Protein AF-A0A920TML8-F1 (afdb_monomer)

Sequence (74 aa):
MPQALKQEEVNRILGIVEGSKGKEVVRSLFKVGDHVKVTDGPFLDFSGFVKEVNDEKQKLKVSVSIFGRPTRLN

Structure (mmCIF, N/CA/C/O backbone):
data_AF-A0A920TML8-F1
#
_entry.id   AF-A0A920TML8-F1
#
loop_
_atom_site.group_PDB
_atom_site.id
_atom_site.type_symbol
_atom_site.label_atom_id
_atom_site.label_alt_id
_atom_site.label_comp_id
_atom_site.label_asym_id
_atom_site.label_entity_id
_atom_site.label_seq_id
_atom_site.pdbx_PDB_ins_code
_atom_site.Cartn_x
_atom_site.Cartn_y
_atom_site.Cartn_z
_atom_site.occupancy
_atom_site.B_iso_or_equiv
_atom_site.auth_seq_id
_atom_site.auth_comp_id
_atom_site.auth_asym_id
_atom_site.auth_atom_id
_atom_site.pdbx_PDB_model_num
ATOM 1 N N . MET A 1 1 ? -22.645 38.757 21.403 1.00 44.56 1 MET A N 1
ATOM 2 C CA . MET A 1 1 ? -22.819 37.679 22.405 1.00 44.56 1 MET A CA 1
ATOM 3 C C . MET A 1 1 ? -22.605 36.346 21.699 1.00 44.56 1 MET A C 1
ATOM 5 O O . MET A 1 1 ? -22.916 36.299 20.513 1.00 44.56 1 MET A O 1
ATOM 9 N N . PRO A 1 2 ? -22.037 35.311 22.343 1.00 58.31 2 PRO A N 1
ATOM 10 C CA . PRO A 1 2 ? -21.861 34.007 21.704 1.00 58.31 2 PRO A CA 1
ATOM 11 C C . PRO A 1 2 ? -23.224 33.440 21.294 1.00 58.31 2 PRO A C 1
ATOM 13 O O . PRO A 1 2 ? -24.180 33.484 22.068 1.00 58.31 2 PRO A O 1
ATOM 16 N N . GLN A 1 3 ? -23.322 32.962 20.058 1.00 71.31 3 GLN A N 1
ATOM 17 C CA . GLN A 1 3 ? -24.552 32.397 19.519 1.00 71.31 3 GLN A CA 1
ATOM 18 C C . GLN A 1 3 ? -24.606 30.913 19.878 1.00 71.31 3 GLN A C 1
ATOM 20 O O . GLN A 1 3 ? -23.669 30.169 19.594 1.00 71.31 3 GLN A O 1
ATOM 25 N N . ALA A 1 4 ? -25.685 30.494 20.540 1.00 77.56 4 ALA A N 1
ATOM 26 C CA . ALA A 1 4 ? -25.887 29.092 20.871 1.00 77.56 4 ALA A CA 1
ATOM 27 C C . ALA A 1 4 ? -26.049 28.279 19.581 1.00 77.56 4 ALA A C 1
ATOM 29 O O . ALA A 1 4 ? -26.777 28.685 18.669 1.00 77.56 4 ALA A O 1
ATOM 30 N N . LEU A 1 5 ? -25.373 27.132 19.515 1.00 78.88 5 LEU A N 1
ATOM 31 C CA . LEU A 1 5 ? -25.553 26.180 18.425 1.00 78.88 5 LEU A CA 1
ATOM 32 C C . LEU A 1 5 ? -27.010 25.709 18.396 1.00 78.88 5 LEU A C 1
ATOM 34 O O . LEU A 1 5 ? -27.627 25.481 19.441 1.00 78.88 5 LEU A O 1
ATOM 38 N N . LYS A 1 6 ? -27.565 25.555 17.192 1.00 83.19 6 LYS A N 1
ATOM 39 C CA . LYS A 1 6 ? -28.901 24.979 17.016 1.00 83.19 6 LYS A CA 1
ATOM 40 C C . LYS A 1 6 ? -28.886 23.523 17.474 1.00 83.19 6 LYS A C 1
ATOM 42 O O . LYS A 1 6 ? -27.907 22.814 17.250 1.00 83.19 6 LYS A O 1
ATOM 47 N N . GLN A 1 7 ? -29.986 23.064 18.069 1.00 75.50 7 GLN A N 1
ATOM 48 C CA . GLN A 1 7 ? -30.102 21.687 18.571 1.00 75.50 7 GLN A CA 1
ATOM 49 C C . GLN A 1 7 ? -29.810 20.638 17.486 1.00 75.50 7 GLN A C 1
ATOM 51 O O . GLN A 1 7 ? -29.192 19.619 17.766 1.00 75.50 7 GLN A O 1
ATOM 56 N N . GLU A 1 8 ? -30.174 20.915 16.235 1.00 77.38 8 GLU A N 1
ATOM 57 C CA . GLU A 1 8 ? -29.875 20.070 15.069 1.00 77.38 8 GLU A CA 1
ATOM 58 C C . GLU A 1 8 ? -28.367 19.902 14.834 1.00 77.38 8 GLU A C 1
ATOM 60 O O . GLU A 1 8 ? -27.892 18.818 14.504 1.00 77.38 8 GLU A O 1
ATOM 65 N N . GLU A 1 9 ? -27.602 20.971 15.041 1.00 73.06 9 GLU A N 1
ATOM 66 C CA . GLU A 1 9 ? -26.153 21.001 14.861 1.00 73.06 9 GLU A CA 1
ATOM 67 C C . GLU A 1 9 ? -25.449 20.275 16.009 1.00 73.06 9 GLU A C 1
ATOM 69 O O . GLU A 1 9 ? -24.524 19.500 15.777 1.00 73.06 9 GLU A O 1
ATOM 74 N N . VAL A 1 10 ? -25.963 20.430 17.234 1.00 77.81 10 VAL A N 1
ATOM 75 C CA . VAL A 1 10 ? -25.519 19.671 18.411 1.00 77.81 10 VAL A CA 1
ATOM 76 C C . VAL A 1 10 ? -25.777 18.178 18.219 1.00 77.81 10 VAL A C 1
ATOM 78 O O . VAL A 1 10 ? -24.863 17.382 18.406 1.00 77.81 10 VAL A O 1
ATOM 81 N N . ASN A 1 11 ? -26.976 17.796 17.776 1.00 74.69 11 ASN A N 1
ATOM 82 C CA . ASN A 1 11 ? -27.334 16.399 17.524 1.00 74.69 11 ASN A CA 1
ATOM 83 C C . ASN A 1 11 ? -26.498 15.792 16.392 1.00 74.69 11 ASN A C 1
ATOM 85 O O . ASN A 1 11 ? -26.078 14.641 16.483 1.00 74.69 11 ASN A O 1
ATOM 89 N N . ARG A 1 12 ? -26.199 16.571 15.345 1.00 74.56 12 ARG A N 1
ATOM 90 C CA . ARG A 1 12 ? -25.309 16.145 14.260 1.00 74.56 12 ARG A CA 1
ATOM 91 C C . ARG A 1 12 ? -23.880 15.932 14.757 1.00 74.56 12 ARG A C 1
ATOM 93 O O . ARG A 1 12 ? -23.283 14.912 14.432 1.00 74.56 12 ARG A O 1
ATOM 100 N N . ILE A 1 13 ? -23.335 16.856 15.549 1.00 71.62 13 ILE A N 1
ATOM 101 C CA . ILE A 1 13 ? -21.980 16.742 16.110 1.00 71.62 13 ILE A CA 1
ATOM 102 C C . ILE A 1 13 ? -21.904 15.569 17.097 1.00 71.62 13 ILE A C 1
ATOM 104 O O . ILE A 1 13 ? -20.976 14.767 17.014 1.00 71.62 13 ILE A O 1
ATOM 108 N N . LEU A 1 14 ? -22.893 15.417 17.982 1.00 69.75 14 LEU A N 1
ATOM 109 C CA . LEU A 1 14 ? -22.951 14.333 18.963 1.00 69.75 14 LEU A CA 1
ATOM 110 C C . LEU A 1 14 ? -23.101 12.963 18.282 1.00 69.75 14 LEU A C 1
ATOM 112 O O . LEU A 1 14 ? -22.358 12.042 18.610 1.00 69.75 14 LEU A O 1
ATOM 116 N N . GLY A 1 15 ? -23.952 12.857 17.257 1.00 65.25 15 GLY A N 1
ATOM 117 C CA . GLY A 1 15 ? -24.105 11.639 16.455 1.00 65.25 15 GLY A CA 1
ATOM 118 C C . GLY A 1 15 ? -22.843 11.258 15.670 1.00 65.25 15 GLY A C 1
ATOM 119 O O . GLY A 1 15 ? -22.533 10.076 15.535 1.00 65.25 15 GLY A O 1
ATOM 120 N N . ILE A 1 16 ? -22.056 12.238 15.203 1.00 61.59 16 ILE A N 1
ATOM 121 C CA . ILE A 1 16 ? -20.742 11.990 14.581 1.00 61.59 16 ILE A CA 1
ATOM 122 C C . ILE A 1 16 ? -19.737 11.466 15.619 1.00 61.59 16 ILE A C 1
ATOM 124 O O . ILE A 1 16 ? -18.952 10.568 15.308 1.00 61.59 16 ILE A O 1
ATOM 128 N N . VAL A 1 17 ? -19.758 11.990 16.849 1.00 61.47 17 VAL A N 1
ATOM 129 C CA . VAL A 1 17 ? -18.882 11.548 17.952 1.00 61.47 17 VAL A CA 1
ATOM 130 C C . VAL A 1 17 ? -19.239 10.133 18.422 1.00 61.47 17 VAL A C 1
ATOM 132 O O . VAL A 1 17 ? -18.349 9.316 18.652 1.00 61.47 17 VAL A O 1
ATOM 135 N N . GLU A 1 18 ? -20.526 9.800 18.511 1.00 58.44 18 GLU A N 1
ATOM 136 C CA . GLU A 1 18 ? -20.978 8.446 18.852 1.00 58.44 18 GLU A CA 1
ATOM 137 C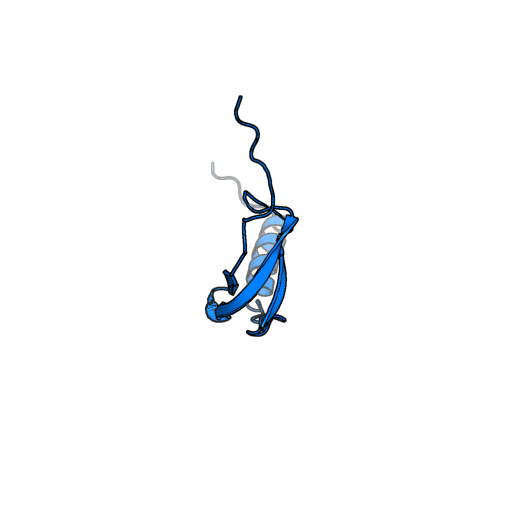 C . GLU A 1 18 ? -20.687 7.444 17.724 1.00 58.44 18 GLU A C 1
ATOM 139 O O . GLU A 1 18 ? -20.175 6.358 17.993 1.00 58.44 18 GLU A O 1
ATOM 144 N N . GLY A 1 19 ? -20.875 7.834 16.458 1.00 53.56 19 GLY A N 1
ATOM 145 C CA . GLY A 1 19 ? -20.516 7.017 15.292 1.00 53.56 19 GLY A CA 1
ATOM 146 C C . GLY A 1 19 ? -19.007 6.809 15.102 1.00 53.56 19 GLY A C 1
ATOM 147 O O . GLY A 1 19 ? -18.590 5.855 14.452 1.00 53.56 19 GLY A O 1
ATOM 148 N N . S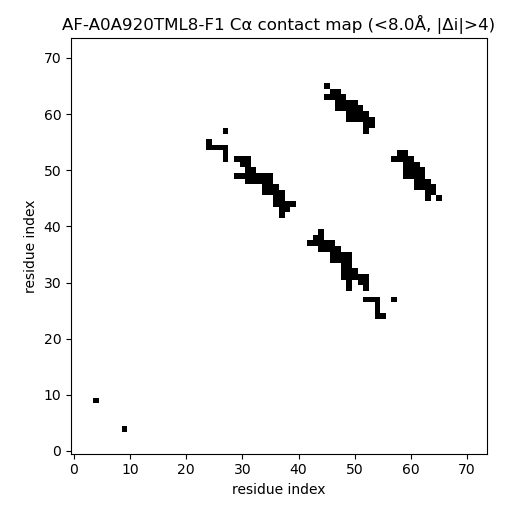ER A 1 20 ? -18.162 7.657 15.698 1.00 52.28 20 SER A N 1
ATOM 149 C CA . SER A 1 20 ? -16.698 7.527 15.631 1.00 52.28 20 SER A CA 1
ATOM 150 C C . SER A 1 20 ? -16.080 6.730 16.787 1.00 52.28 20 SER A C 1
ATOM 152 O O . SER A 1 20 ? -14.908 6.360 16.693 1.00 52.28 20 SER A O 1
ATOM 154 N N . LYS A 1 21 ? -16.862 6.356 17.815 1.00 48.66 21 LYS A N 1
ATOM 155 C CA . LYS A 1 21 ? -16.465 5.348 18.825 1.00 48.66 21 LYS A CA 1
ATOM 156 C C . LYS A 1 21 ? -16.452 3.913 18.289 1.00 48.66 21 LYS A C 1
ATOM 158 O O . LYS A 1 21 ? -15.934 3.022 18.952 1.00 48.66 21 LYS A O 1
ATOM 163 N N . GLY A 1 22 ? -16.980 3.711 17.087 1.00 48.72 22 GLY A N 1
ATOM 164 C CA . GLY A 1 22 ? -16.947 2.461 16.345 1.00 48.72 22 GLY A CA 1
ATOM 165 C C . GLY A 1 22 ? -16.205 2.620 15.027 1.00 48.72 22 GLY A C 1
ATOM 166 O O . GLY A 1 22 ? -16.684 2.136 14.007 1.00 48.72 22 GLY A O 1
ATOM 167 N N . LYS A 1 23 ? -15.026 3.265 15.011 1.00 49.78 23 LYS A N 1
ATOM 168 C CA . LYS A 1 23 ? -14.030 2.870 14.007 1.00 49.78 23 LYS A CA 1
ATOM 169 C C . LYS A 1 23 ? -13.625 1.447 14.361 1.00 49.78 23 LYS A C 1
ATOM 171 O O . LYS A 1 23 ? -12.601 1.228 15.001 1.00 49.78 23 LYS A O 1
ATOM 176 N N . GLU A 1 24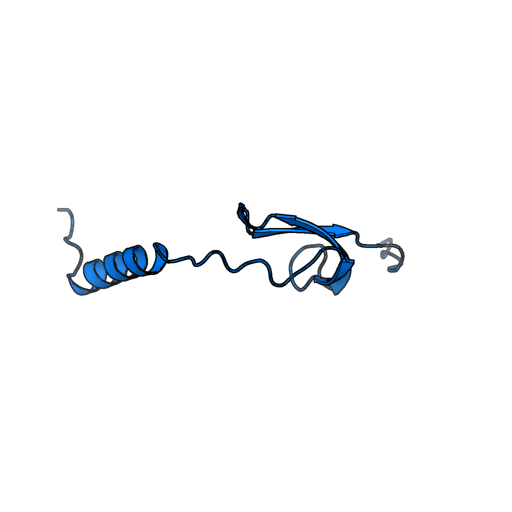 ? -14.496 0.503 14.008 1.00 49.41 24 GLU A N 1
ATOM 177 C CA . GLU A 1 24 ? -14.149 -0.883 13.782 1.00 49.41 24 GLU A CA 1
ATOM 178 C C . GLU A 1 24 ? -12.825 -0.789 13.047 1.00 49.41 24 GLU A C 1
ATOM 180 O O . GLU A 1 24 ? -12.748 -0.153 11.991 1.00 49.41 24 GLU A O 1
ATOM 185 N N . VAL A 1 25 ? -11.749 -1.215 13.707 1.00 53.16 25 VAL A N 1
ATOM 186 C CA . VAL A 1 25 ? -10.443 -1.241 13.070 1.00 53.16 25 VAL A CA 1
ATOM 187 C C . VAL A 1 25 ? -10.671 -2.176 11.906 1.00 53.16 25 VAL A C 1
ATOM 189 O O . VAL A 1 25 ? -10.743 -3.388 12.101 1.00 53.16 25 VAL A O 1
ATOM 192 N N . VAL A 1 26 ? -10.921 -1.607 10.725 1.00 55.16 26 VAL A N 1
ATOM 193 C CA . VAL A 1 26 ? -11.060 -2.365 9.499 1.00 55.16 26 VAL A CA 1
ATOM 194 C C . VAL A 1 26 ? -9.699 -3.008 9.390 1.00 55.16 26 VAL A C 1
ATOM 196 O O . VAL A 1 26 ? -8.707 -2.334 9.095 1.00 55.16 26 VAL A O 1
ATOM 199 N N . ARG A 1 27 ? -9.623 -4.283 9.789 1.00 58.97 27 ARG A N 1
ATOM 200 C CA . ARG A 1 27 ? -8.420 -5.081 9.605 1.00 58.97 27 ARG A CA 1
ATOM 201 C C . ARG A 1 27 ? -8.033 -4.852 8.167 1.00 58.97 27 ARG A C 1
ATOM 203 O O . ARG A 1 27 ? -8.892 -4.960 7.287 1.00 58.97 27 ARG A O 1
ATOM 210 N N . SER A 1 28 ? -6.791 -4.437 7.959 1.00 63.91 28 SER A N 1
ATOM 211 C CA . SER A 1 28 ? -6.339 -4.134 6.621 1.00 63.91 28 SER A CA 1
ATOM 212 C C . SER A 1 28 ? -6.648 -5.359 5.766 1.00 63.91 28 SER A C 1
ATOM 214 O O . SER A 1 28 ? -6.248 -6.473 6.100 1.00 63.91 28 SER A O 1
ATOM 216 N N . LEU A 1 29 ? -7.431 -5.179 4.700 1.00 79.81 29 LEU A N 1
ATOM 217 C CA . LEU A 1 29 ? -7.776 -6.278 3.789 1.00 79.81 29 LEU A CA 1
ATOM 218 C C . LEU A 1 29 ? -6.533 -6.817 3.063 1.00 79.81 29 LEU A C 1
ATOM 220 O O . LEU A 1 29 ? -6.599 -7.847 2.398 1.00 79.81 29 LEU A O 1
ATOM 224 N N . PHE A 1 30 ? -5.415 -6.108 3.207 1.00 85.94 30 PHE A N 1
ATOM 225 C CA . PHE A 1 30 ? -4.137 -6.383 2.596 1.00 85.94 30 PHE A CA 1
ATOM 226 C C . PHE A 1 30 ? -3.271 -7.263 3.489 1.00 85.94 30 PHE A C 1
ATOM 228 O O . PHE A 1 30 ? -3.184 -7.081 4.705 1.00 85.94 30 PHE A O 1
ATOM 235 N N . LYS A 1 31 ? -2.565 -8.187 2.854 1.00 90.31 31 LYS A N 1
ATOM 236 C CA . LYS A 1 31 ? -1.578 -9.068 3.467 1.00 90.31 31 LYS A CA 1
ATOM 237 C C . LYS A 1 31 ? -0.209 -8.812 2.862 1.00 90.31 31 LYS A C 1
ATOM 239 O O . LYS A 1 31 ? -0.070 -8.319 1.744 1.00 90.31 31 LYS A O 1
ATOM 244 N N . VAL A 1 32 ? 0.831 -9.167 3.610 1.00 92.75 32 VAL A N 1
ATOM 245 C CA . VAL A 1 32 ? 2.197 -9.167 3.077 1.00 92.75 32 VAL A CA 1
ATOM 246 C C . VAL A 1 32 ? 2.257 -10.097 1.865 1.00 92.75 32 VAL A C 1
ATOM 248 O O . VAL A 1 32 ? 1.812 -11.240 1.936 1.00 92.75 32 VAL A O 1
ATOM 251 N N . GLY A 1 33 ? 2.818 -9.600 0.765 1.00 91.94 33 GLY A N 1
ATOM 252 C CA . GLY A 1 33 ? 2.868 -10.294 -0.521 1.00 91.94 33 GLY A CA 1
ATOM 253 C C . GLY A 1 33 ? 1.748 -9.920 -1.491 1.00 91.94 33 GLY A C 1
ATOM 254 O O . GLY A 1 33 ? 1.860 -10.261 -2.666 1.00 91.94 33 GLY A O 1
ATOM 255 N N . ASP A 1 34 ? 0.723 -9.180 -1.060 1.00 92.62 34 ASP A N 1
ATOM 256 C CA . ASP A 1 34 ? -0.341 -8.749 -1.965 1.00 92.62 34 ASP A CA 1
ATOM 257 C C . ASP A 1 34 ? 0.186 -7.781 -3.022 1.00 92.62 34 ASP A C 1
ATOM 259 O O . ASP A 1 34 ? 0.972 -6.871 -2.731 1.00 92.62 34 ASP A O 1
ATOM 263 N N . HIS A 1 35 ? -0.289 -7.968 -4.252 1.00 91.38 35 HIS A N 1
ATOM 264 C CA . HIS A 1 35 ? -0.057 -7.035 -5.342 1.00 91.38 35 HIS A CA 1
ATOM 265 C C . HIS A 1 35 ? -1.037 -5.867 -5.238 1.00 91.38 35 HIS A C 1
ATOM 267 O O . HIS A 1 35 ? -2.253 -6.059 -5.202 1.00 91.38 35 HIS A O 1
ATOM 273 N N . VAL A 1 36 ? -0.509 -4.648 -5.211 1.00 90.25 36 VAL A N 1
ATOM 274 C CA . VAL A 1 36 ? -1.290 -3.423 -5.016 1.00 90.25 36 VAL A CA 1
ATOM 275 C C . VAL A 1 36 ? -0.905 -2.368 -6.046 1.00 90.25 36 VAL A C 1
ATOM 277 O O . VAL A 1 36 ? 0.245 -2.300 -6.483 1.00 90.25 36 VAL A O 1
ATOM 280 N N . LYS A 1 37 ? -1.871 -1.523 -6.413 1.00 90.38 37 LYS A N 1
ATOM 281 C CA . LYS A 1 37 ? -1.681 -0.358 -7.281 1.00 90.38 37 LYS A CA 1
ATOM 282 C C . LYS A 1 37 ? -1.986 0.910 -6.490 1.00 90.38 37 LYS A C 1
ATOM 284 O O . LYS A 1 37 ? -3.010 0.988 -5.818 1.00 90.38 37 LYS A O 1
ATOM 289 N N . VAL A 1 38 ? -1.110 1.901 -6.586 1.00 88.69 38 VAL A N 1
ATOM 290 C CA . VAL A 1 38 ? -1.306 3.216 -5.976 1.00 88.69 38 VAL A CA 1
ATOM 291 C C . VAL A 1 38 ? -2.303 4.015 -6.815 1.00 88.69 38 VAL A C 1
ATOM 293 O O . VAL A 1 38 ? -2.107 4.202 -8.017 1.00 88.69 38 VAL A O 1
ATOM 296 N N . THR A 1 39 ? -3.373 4.486 -6.179 1.00 90.75 39 THR A N 1
ATOM 297 C CA . THR A 1 39 ? -4.482 5.200 -6.834 1.00 90.75 39 THR A CA 1
ATOM 298 C C . THR A 1 39 ? -4.487 6.704 -6.575 1.00 90.75 39 THR A C 1
ATOM 300 O O . THR A 1 39 ? -5.371 7.383 -7.083 1.00 90.75 39 THR A O 1
ATOM 303 N N . ASP A 1 40 ? -3.535 7.228 -5.795 1.00 89.00 40 ASP A N 1
ATOM 304 C CA . ASP A 1 40 ? -3.425 8.660 -5.498 1.00 89.00 40 ASP A CA 1
ATOM 305 C C . ASP A 1 40 ? -1.982 9.076 -5.141 1.00 89.00 40 ASP A C 1
ATOM 307 O O . ASP A 1 40 ? -1.150 8.249 -4.755 1.00 89.00 40 ASP A O 1
ATOM 311 N N . GLY A 1 41 ? -1.685 10.372 -5.246 1.00 86.31 41 GLY A N 1
ATOM 312 C CA . GLY A 1 41 ? -0.429 10.979 -4.807 1.00 86.31 41 GLY A CA 1
ATOM 313 C C . GLY A 1 41 ? 0.750 10.847 -5.788 1.00 86.31 41 GLY A C 1
ATOM 314 O O . GLY A 1 41 ? 0.582 10.494 -6.954 1.00 86.31 41 GLY A O 1
ATOM 315 N N . PRO A 1 42 ? 1.986 11.137 -5.337 1.00 86.69 42 PRO A N 1
ATOM 316 C CA . PRO A 1 42 ? 3.165 11.251 -6.210 1.00 86.69 42 PRO A CA 1
ATOM 317 C C . PRO A 1 42 ? 3.597 9.929 -6.861 1.00 86.69 42 PRO A C 1
ATOM 319 O O . PRO A 1 42 ? 4.383 9.932 -7.806 1.00 86.69 42 PRO A O 1
ATOM 322 N N . PHE A 1 43 ? 3.078 8.803 -6.371 1.00 84.12 43 PHE A N 1
ATOM 323 C CA . PHE A 1 43 ? 3.319 7.468 -6.914 1.00 84.12 43 PHE A CA 1
ATOM 324 C C . PHE A 1 43 ? 2.085 6.912 -7.635 1.00 84.12 43 PHE A C 1
ATOM 326 O O . PHE A 1 43 ? 1.969 5.699 -7.785 1.00 84.12 43 PHE A O 1
ATOM 333 N N . LEU A 1 44 ? 1.162 7.770 -8.079 1.00 85.50 44 LEU A N 1
ATOM 334 C CA . LEU A 1 44 ? -0.015 7.366 -8.843 1.00 85.50 44 LEU A CA 1
ATOM 335 C C . LEU A 1 44 ? 0.360 6.445 -10.019 1.00 85.50 44 LEU A C 1
ATOM 337 O O . LEU A 1 44 ? 1.341 6.669 -10.738 1.00 85.50 44 LEU A O 1
ATOM 341 N N . ASP A 1 45 ? -0.438 5.392 -10.187 1.00 85.38 45 ASP A N 1
ATOM 342 C CA . ASP A 1 45 ? -0.291 4.317 -11.171 1.00 85.38 45 ASP A CA 1
ATOM 343 C C . ASP A 1 45 ? 0.890 3.364 -10.979 1.00 85.38 45 ASP A C 1
ATOM 345 O O . ASP A 1 45 ? 1.016 2.387 -11.723 1.00 85.38 45 ASP A O 1
ATOM 349 N N . PHE A 1 46 ? 1.725 3.563 -9.961 1.00 87.44 46 PHE A N 1
ATOM 350 C CA . PHE A 1 46 ? 2.737 2.573 -9.632 1.00 87.44 46 PHE A CA 1
ATOM 351 C C . PHE A 1 46 ? 2.109 1.329 -9.006 1.00 87.44 46 PHE A C 1
ATOM 353 O O . PHE A 1 46 ? 1.192 1.411 -8.189 1.00 87.44 46 PHE A O 1
ATOM 360 N N . SER A 1 47 ? 2.633 0.167 -9.388 1.00 88.50 47 SER A N 1
ATOM 361 C CA . SER A 1 47 ? 2.256 -1.123 -8.809 1.00 88.50 47 SER A CA 1
ATOM 362 C C . SER A 1 47 ? 3.424 -1.713 -8.027 1.00 88.50 47 SER A C 1
ATOM 364 O O . SER A 1 47 ? 4.593 -1.444 -8.321 1.00 88.50 47 SER A O 1
ATOM 366 N N . GLY A 1 48 ? 3.114 -2.497 -7.005 1.00 91.06 48 GLY A N 1
ATOM 367 C CA . GLY A 1 48 ? 4.111 -3.078 -6.123 1.00 91.06 48 GLY A CA 1
ATOM 368 C C . GLY A 1 48 ? 3.539 -4.175 -5.244 1.00 91.06 48 GLY A C 1
ATOM 369 O O . GLY A 1 48 ? 2.398 -4.602 -5.409 1.00 91.06 48 GLY A O 1
ATOM 370 N N . PHE A 1 49 ? 4.355 -4.611 -4.291 1.00 93.12 49 PHE A N 1
ATOM 371 C CA . PHE A 1 49 ? 3.990 -5.653 -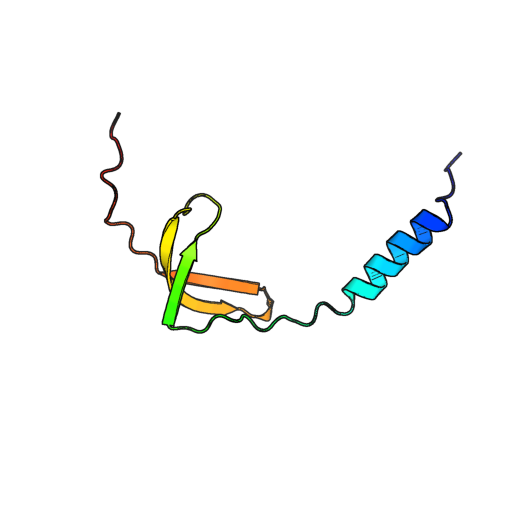3.337 1.00 93.12 49 PHE A CA 1
ATOM 372 C C . PHE A 1 49 ? 4.016 -5.118 -1.911 1.00 93.12 49 PHE A C 1
ATOM 374 O O . PHE A 1 49 ? 4.935 -4.385 -1.530 1.00 93.12 49 PHE A O 1
ATOM 381 N N . VAL A 1 50 ? 3.029 -5.504 -1.108 1.00 93.44 50 VAL A N 1
ATOM 382 C CA . VAL A 1 50 ? 2.989 -5.170 0.318 1.00 93.44 50 VAL A CA 1
ATOM 383 C C . VAL A 1 50 ? 4.120 -5.906 1.040 1.00 93.44 50 VAL A C 1
ATOM 385 O O . VAL A 1 50 ? 4.231 -7.129 0.973 1.00 93.44 50 VAL A O 1
ATOM 388 N N . LYS A 1 51 ? 4.972 -5.159 1.741 1.00 94.12 51 LYS A N 1
ATOM 389 C CA . LYS A 1 51 ? 6.064 -5.681 2.5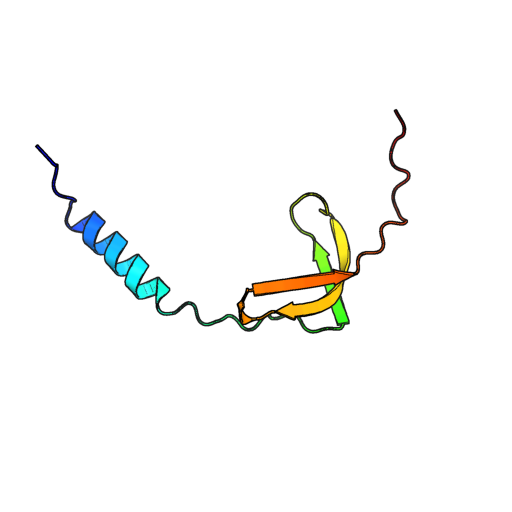76 1.00 94.12 51 LYS A CA 1
ATOM 390 C C . LYS A 1 51 ? 5.686 -5.758 4.046 1.00 94.12 51 LYS A C 1
ATOM 392 O O . LYS A 1 51 ? 6.141 -6.660 4.735 1.00 94.12 51 LYS A O 1
ATOM 397 N N . GLU A 1 52 ? 4.881 -4.811 4.512 1.00 92.12 52 GLU A N 1
ATOM 398 C CA . GLU A 1 52 ? 4.482 -4.699 5.912 1.00 92.12 52 GLU A CA 1
ATOM 399 C C . GLU A 1 52 ? 3.091 -4.070 5.999 1.00 92.12 52 GLU A C 1
ATOM 401 O O . GLU A 1 52 ? 2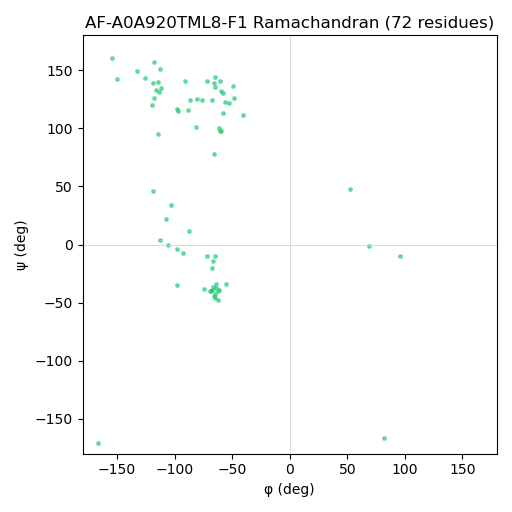.766 -3.159 5.230 1.00 92.12 52 GLU A O 1
ATOM 406 N N . VAL A 1 53 ? 2.296 -4.551 6.951 1.00 91.19 53 VAL A N 1
ATOM 407 C CA . VAL A 1 53 ? 0.956 -4.052 7.262 1.00 91.19 53 VAL A CA 1
ATOM 408 C C . VAL A 1 53 ? 0.981 -3.534 8.693 1.00 91.19 53 VAL A C 1
ATOM 410 O O . VAL A 1 53 ? 1.378 -4.254 9.605 1.00 91.19 53 VAL A O 1
ATOM 413 N N . ASN A 1 54 ? 0.574 -2.284 8.890 1.00 88.94 54 ASN A N 1
ATOM 414 C CA . ASN A 1 54 ? 0.368 -1.709 10.210 1.00 88.94 54 ASN A CA 1
ATOM 415 C C . ASN A 1 54 ? -1.124 -1.409 10.392 1.00 88.94 54 ASN A C 1
ATOM 417 O O . ASN A 1 54 ? -1.606 -0.356 9.963 1.00 88.94 54 ASN A O 1
ATOM 421 N N . ASP A 1 55 ? -1.843 -2.342 11.016 1.00 85.06 55 ASP A N 1
ATOM 422 C CA . ASP A 1 55 ? -3.288 -2.238 11.247 1.00 85.06 55 ASP A CA 1
ATOM 423 C C . ASP A 1 55 ? -3.654 -1.113 12.222 1.00 85.06 55 ASP A C 1
ATOM 425 O O . ASP A 1 55 ? -4.642 -0.413 12.005 1.00 85.06 55 ASP A O 1
ATOM 429 N N . GLU A 1 56 ? -2.836 -0.884 13.256 1.00 84.56 56 GLU A N 1
ATOM 430 C CA . GLU A 1 56 ? -3.073 0.160 14.265 1.00 84.56 56 GLU A CA 1
ATOM 431 C C . GLU A 1 56 ? -3.071 1.563 13.652 1.00 84.56 56 GLU A C 1
ATOM 433 O O . GLU A 1 56 ? -3.878 2.421 14.008 1.00 84.56 56 GLU A O 1
ATOM 438 N N . LYS A 1 57 ? -2.152 1.805 12.712 1.00 86.31 57 LYS A N 1
ATOM 439 C CA . LYS A 1 57 ? -1.976 3.096 12.036 1.00 86.31 57 LYS A CA 1
ATOM 440 C C . LYS A 1 57 ? -2.667 3.155 10.681 1.00 86.31 57 LYS A C 1
ATOM 442 O O . LYS A 1 57 ? -2.611 4.212 10.054 1.00 86.31 57 LYS A O 1
ATOM 447 N N . GLN A 1 58 ? -3.270 2.054 10.226 1.00 84.44 58 GLN A N 1
ATOM 448 C CA . GLN A 1 58 ? -3.878 1.917 8.900 1.00 84.44 58 GLN A CA 1
ATOM 449 C C . GLN A 1 58 ? -2.899 2.314 7.777 1.00 84.44 58 GLN A C 1
ATOM 451 O O . GLN A 1 58 ? -3.219 3.103 6.889 1.00 84.44 58 GLN A O 1
ATOM 456 N N . LYS A 1 59 ? -1.661 1.803 7.846 1.00 89.00 59 LYS A N 1
ATOM 457 C CA . LYS A 1 59 ? -0.586 2.098 6.881 1.00 89.00 59 LYS A CA 1
ATOM 458 C C . LYS A 1 59 ? 0.003 0.821 6.298 1.00 89.00 59 LYS A C 1
ATOM 460 O O . LYS A 1 59 ? 0.200 -0.159 7.009 1.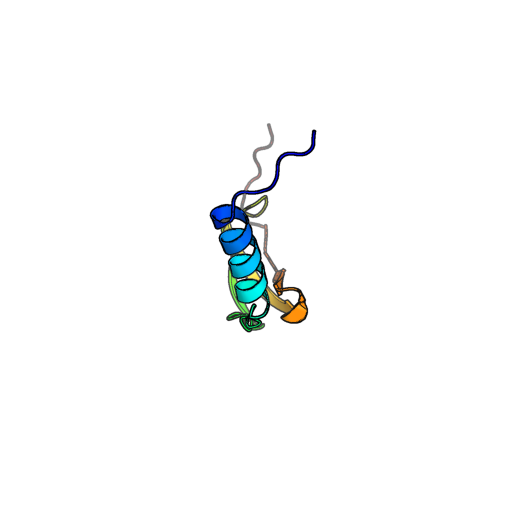00 89.00 59 LYS A O 1
ATOM 465 N N . LEU A 1 60 ? 0.360 0.878 5.017 1.00 90.81 60 LEU A N 1
ATOM 466 C CA . LEU A 1 60 ? 1.067 -0.187 4.309 1.00 90.81 60 LEU A CA 1
ATOM 467 C C . LEU A 1 60 ? 2.461 0.287 3.911 1.00 90.81 60 LEU A C 1
ATOM 469 O O . LEU A 1 60 ? 2.633 1.413 3.439 1.00 90.81 60 LEU A O 1
ATOM 473 N N . LYS A 1 61 ? 3.452 -0.592 4.045 1.00 91.69 61 LYS A N 1
ATOM 474 C CA . LYS A 1 61 ? 4.767 -0.409 3.428 1.00 91.69 61 LYS A CA 1
ATOM 475 C C . LYS A 1 61 ? 4.788 -1.207 2.134 1.00 91.69 61 LYS A C 1
ATOM 477 O O . LYS A 1 61 ? 4.677 -2.429 2.167 1.00 91.69 61 LYS A O 1
ATOM 482 N N . VAL A 1 62 ? 4.924 -0.527 1.001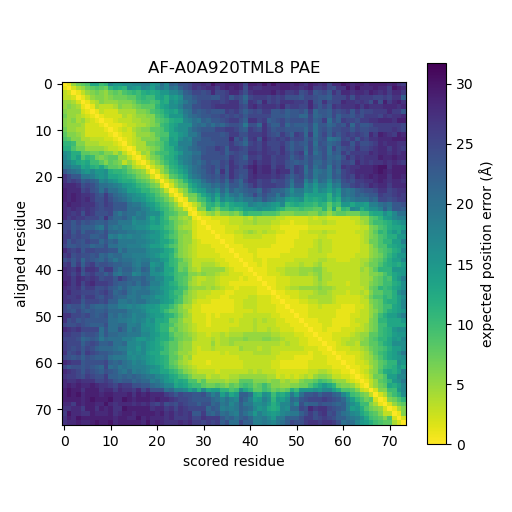 1.00 92.00 62 VAL A N 1
ATOM 483 C CA . VAL A 1 62 ? 4.871 -1.149 -0.3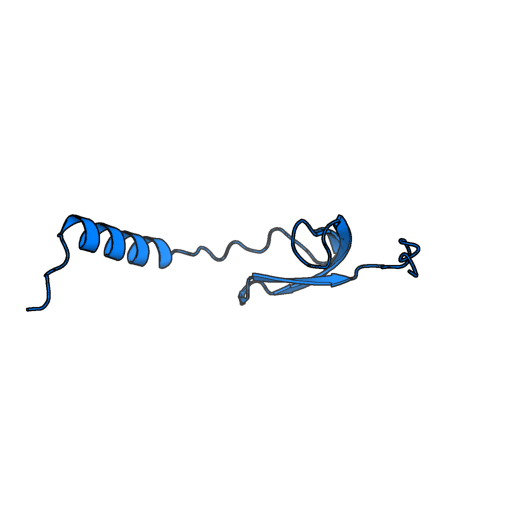29 1.00 92.00 62 VAL A CA 1
ATOM 484 C C . VAL A 1 62 ? 6.240 -1.051 -0.990 1.00 92.00 62 VAL A C 1
ATOM 486 O O . VAL A 1 62 ? 6.842 0.021 -1.020 1.00 92.00 62 VAL A O 1
ATOM 489 N N . SER A 1 63 ? 6.744 -2.162 -1.526 1.00 88.62 63 SER A N 1
ATOM 490 C CA . SER A 1 63 ? 7.909 -2.150 -2.410 1.00 88.62 63 SER A CA 1
ATOM 491 C C . SER A 1 63 ? 7.454 -1.944 -3.848 1.00 88.62 63 SER A C 1
ATOM 493 O O . SER A 1 63 ? 6.775 -2.806 -4.409 1.00 88.62 63 SER A O 1
ATOM 495 N N . VAL A 1 64 ? 7.855 -0.820 -4.430 1.00 81.50 64 VAL A N 1
ATOM 496 C CA . VAL A 1 64 ? 7.566 -0.433 -5.811 1.00 81.50 64 VAL A CA 1
ATOM 497 C C . VAL A 1 64 ? 8.869 -0.452 -6.607 1.00 81.50 64 VAL A C 1
ATOM 499 O O . VAL A 1 64 ? 9.884 0.065 -6.146 1.00 81.50 64 VAL A O 1
ATOM 502 N N . SER A 1 65 ? 8.843 -1.037 -7.803 1.00 71.38 65 SER A N 1
ATOM 503 C CA . SER A 1 65 ? 9.971 -1.010 -8.739 1.00 71.38 65 SER A CA 1
ATOM 504 C C . SER A 1 65 ? 9.756 0.112 -9.759 1.00 71.38 65 SER A C 1
ATOM 506 O O . SER A 1 65 ? 8.794 0.076 -10.522 1.00 71.38 65 SER A O 1
ATOM 508 N N . ILE A 1 66 ? 10.618 1.136 -9.756 1.00 68.25 66 ILE A N 1
ATOM 509 C CA . ILE A 1 66 ? 10.447 2.376 -10.546 1.00 68.25 66 ILE A CA 1
ATOM 510 C C . ILE A 1 66 ? 11.359 2.389 -11.795 1.00 68.25 66 ILE A C 1
ATOM 512 O O . ILE A 1 66 ? 11.829 3.431 -12.236 1.00 68.25 66 ILE A O 1
ATOM 516 N N . PHE A 1 67 ? 11.610 1.234 -12.416 1.00 66.56 67 PHE A N 1
ATOM 517 C CA . PHE A 1 67 ? 12.492 1.144 -13.596 1.00 66.56 67 PHE A CA 1
ATOM 518 C C . PHE A 1 67 ? 11.786 1.379 -14.952 1.00 66.56 67 PHE A C 1
ATOM 520 O O . PHE A 1 67 ? 12.368 1.118 -15.998 1.00 66.56 67 PHE A O 1
ATOM 527 N N . GLY A 1 68 ? 10.535 1.860 -14.963 1.00 55.28 68 GLY A N 1
ATOM 528 C CA . GLY A 1 68 ? 9.658 1.797 -16.146 1.00 55.28 68 GLY A CA 1
ATOM 529 C C . GLY A 1 68 ? 9.278 3.107 -16.842 1.00 55.28 68 GLY A C 1
ATOM 530 O O . GLY A 1 68 ? 8.481 3.059 -17.775 1.00 55.28 68 GLY A O 1
ATOM 531 N N . ARG A 1 69 ? 9.786 4.277 -16.432 1.00 54.88 69 ARG A N 1
ATOM 532 C CA . ARG A 1 69 ? 9.560 5.518 -17.197 1.00 54.88 69 ARG A CA 1
ATOM 533 C C . ARG A 1 69 ? 10.909 6.085 -17.638 1.00 54.88 69 ARG A C 1
ATOM 535 O O . ARG A 1 69 ? 11.696 6.428 -16.759 1.00 54.88 69 ARG A O 1
ATOM 542 N N . PRO A 1 70 ? 11.195 6.243 -18.946 1.00 49.25 70 PRO A N 1
ATOM 543 C CA . PRO A 1 70 ? 12.138 7.270 -19.358 1.00 49.25 70 PRO A CA 1
ATOM 544 C C . PRO A 1 70 ? 11.556 8.603 -18.878 1.00 49.25 70 PRO A C 1
ATOM 546 O O . PRO A 1 70 ? 10.617 9.146 -19.462 1.00 49.25 70 PRO A O 1
ATOM 549 N N . THR A 1 71 ? 12.034 9.070 -17.727 1.00 50.78 71 THR A N 1
ATOM 550 C CA . THR A 1 71 ? 11.721 10.394 -17.199 1.00 50.78 71 THR A CA 1
ATOM 551 C C . THR A 1 71 ? 12.113 11.395 -18.278 1.00 50.78 71 THR A C 1
ATOM 553 O O . THR A 1 71 ? 13.252 11.363 -18.745 1.00 50.78 71 THR A O 1
ATOM 556 N N . ARG A 1 72 ? 11.172 12.234 -18.735 1.00 56.53 72 ARG A N 1
ATOM 557 C CA . ARG A 1 72 ? 11.497 13.284 -19.704 1.00 56.53 72 ARG A CA 1
ATOM 558 C C . ARG A 1 72 ? 12.579 14.169 -19.083 1.00 56.53 72 ARG A C 1
ATOM 560 O O . ARG A 1 72 ? 12.326 14.818 -18.077 1.00 56.53 72 ARG A O 1
ATOM 567 N N . LEU A 1 73 ? 13.772 14.130 -19.667 1.00 54.97 73 LEU A N 1
ATOM 568 C CA . LEU A 1 73 ? 14.793 15.148 -19.487 1.00 54.97 73 LEU A CA 1
ATOM 569 C C . LEU A 1 73 ? 14.402 16.279 -20.439 1.00 54.97 73 LEU A C 1
ATOM 571 O O . LEU A 1 73 ? 14.564 16.141 -21.652 1.00 54.97 73 LEU A O 1
ATOM 575 N N . ASN A 1 74 ? 13.788 17.330 -19.913 1.00 52.41 74 ASN A N 1
ATOM 576 C CA . ASN A 1 74 ? 13.726 18.626 -20.575 1.00 52.41 74 ASN A CA 1
ATOM 577 C C . ASN A 1 74 ? 14.593 19.621 -19.811 1.00 52.41 74 ASN A C 1
ATOM 579 O O . ASN A 1 74 ? 14.600 19.554 -18.563 1.00 52.41 74 ASN A O 1
#

Mean predicted aligned error: 14.21 Å

Solvent-accessible surface area (backbone atoms only — not comparable to full-atom values): 4852 Å² total; per-residue (Å²): 129,90,76,79,77,53,69,68,56,52,52,51,52,50,51,52,56,61,61,57,76,59,67,65,76,69,66,59,92,68,50,68,67,38,79,48,68,37,87,59,71,100,53,49,77,42,50,32,32,31,70,42,76,38,60,94,76,73,46,72,43,66,52,64,76,84,87,83,66,89,71,84,86,125

Nearest PDB structures (foldseek):
  6gov-assembly1_G  TM=5.482E-01  e=6.027E-05  Escherichia coli O157:H7
  3p8b-assembly1_B  TM=6.175E-01  e=2.893E-02  Pyrococcus furiosus
  8w8f-assembly1_Z  TM=6.786E-01  e=6.051E-02  Homo sapiens
  9bcu-assembly1_G  TM=6.275E-01  e=9.051E-02  Thermococcus kodakarensis
  6yxy-assembly1_AY  TM=6.031E-01  e=1.354E-01  Trypanosoma brucei brucei

Secondary structure (DSSP, 8-state):
-PPPPPHHHHHHHHHHHHHHTT------S--TT-EEE--SSTTTT-EEEEEEEETTTTEEEEEE---S------

pLDDT: mean 75.2, std 15.45, range [44.56, 94.12]

Radius of gyration: 20.89 Å; Cα contacts (8 Å, |Δi|>4): 72; chains: 1; bounding box: 45×48×43 Å

Foldseek 3Di:
DDDDDDPVVVCVVVVVVVVVVPPVLPQQPDDFQDWDADCDDPRHRFIFTFHDADSVVRDTDTDTDPPPDPPDDD